Protein AF-A0A8J3EX25-F1 (afdb_mono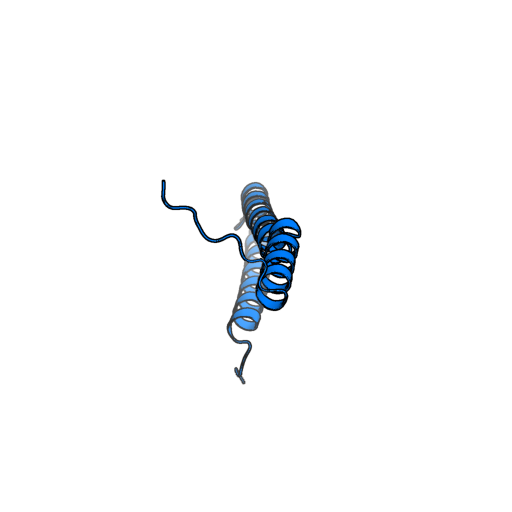mer)

Secondary structure (DSSP, 8-state):
---S-HHHHHHHHHHHHHHHHHHHHHHTT--SS-HHHHHHHHHHHHHHHHHHHHHHT-HHHHHHHHHHHHHHHTT--------

Solvent-accessible surface area (backbone atoms only — not comparable to full-atom values): 4953 Å² total; per-residue (Å²): 144,76,82,95,51,59,68,62,54,49,51,50,52,51,50,54,48,52,52,51,49,37,55,55,36,43,74,75,75,40,72,79,67,51,69,70,57,51,52,51,51,53,50,53,54,50,51,52,49,51,51,51,48,51,64,77,62,39,61,66,60,55,51,53,50,52,51,50,49,54,30,50,76,68,72,61,57,80,73,80,76,82,124

Structure (mmCIF, N/CA/C/O backbone):
data_AF-A0A8J3EX25-F1
#
_entry.id   AF-A0A8J3EX25-F1
#
loop_
_atom_site.group_PDB
_atom_site.id
_atom_site.type_symbol
_atom_site.label_atom_id
_atom_site.label_alt_id
_atom_site.label_comp_id
_atom_site.label_asym_id
_atom_site.label_entity_id
_atom_site.label_seq_id
_atom_site.pdbx_PDB_ins_code
_atom_site.Cartn_x
_atom_site.Cartn_y
_atom_site.Cartn_z
_atom_site.occupancy
_atom_site.B_iso_or_equiv
_atom_site.auth_seq_id
_atom_site.auth_comp_id
_atom_site.auth_asym_id
_atom_site.auth_atom_id
_atom_site.pdbx_PDB_model_num
ATOM 1 N N . MET A 1 1 ? -8.221 -24.834 -3.257 1.00 53.59 1 MET A N 1
ATOM 2 C CA . MET A 1 1 ? -8.936 -23.605 -3.672 1.00 53.59 1 MET A CA 1
ATOM 3 C C . MET A 1 1 ? -8.029 -22.371 -3.596 1.00 53.59 1 MET A C 1
ATOM 5 O O . MET A 1 1 ? -8.531 -21.263 -3.523 1.00 53.59 1 MET A O 1
ATOM 9 N N . PHE A 1 2 ? -6.710 -22.575 -3.639 1.00 55.28 2 PHE A N 1
ATOM 10 C CA . PHE A 1 2 ? -5.684 -21.540 -3.688 1.00 55.28 2 PHE A CA 1
ATOM 11 C C . PHE A 1 2 ? -4.679 -22.047 -4.718 1.00 55.28 2 PHE A C 1
ATOM 13 O O . PHE A 1 2 ? -3.893 -22.942 -4.419 1.00 55.28 2 PHE A O 1
ATOM 20 N N . GLU A 1 3 ? -4.860 -21.645 -5.972 1.00 47.88 3 GLU A N 1
ATOM 21 C CA . GLU A 1 3 ? -3.907 -21.922 -7.043 1.00 47.88 3 GLU A CA 1
ATOM 22 C C . GLU A 1 3 ? -3.710 -20.631 -7.849 1.00 47.88 3 GLU A C 1
ATOM 24 O O . GLU A 1 3 ? -4.632 -20.122 -8.485 1.00 47.88 3 GLU A O 1
ATOM 29 N N . ASN A 1 4 ? -2.467 -20.143 -7.811 1.00 54.28 4 ASN A N 1
ATOM 30 C CA . ASN A 1 4 ? -1.826 -19.158 -8.691 1.00 54.28 4 ASN A CA 1
ATOM 31 C C . ASN A 1 4 ? -2.143 -17.658 -8.528 1.00 54.28 4 ASN A C 1
ATOM 33 O O . ASN A 1 4 ? -1.678 -16.881 -9.357 1.00 54.28 4 ASN A O 1
ATOM 37 N N . ASN A 1 5 ? -2.799 -17.220 -7.446 1.00 59.22 5 ASN A N 1
ATOM 38 C CA . ASN A 1 5 ? -2.903 -15.789 -7.081 1.00 59.22 5 ASN A CA 1
ATOM 39 C C . ASN A 1 5 ? -2.985 -15.536 -5.561 1.00 59.22 5 ASN A C 1
ATOM 41 O O . ASN A 1 5 ? -3.523 -14.526 -5.106 1.00 59.22 5 ASN A O 1
ATOM 45 N N . ASP A 1 6 ? -2.406 -16.438 -4.765 1.00 72.88 6 ASP A N 1
ATOM 46 C CA . ASP A 1 6 ? -2.595 -16.508 -3.310 1.00 72.88 6 ASP A CA 1
ATOM 47 C C . ASP A 1 6 ? -2.359 -15.174 -2.593 1.00 72.88 6 ASP A C 1
ATOM 49 O O . ASP A 1 6 ? -3.068 -14.838 -1.652 1.00 72.88 6 ASP A O 1
ATOM 53 N N . MET A 1 7 ? -1.395 -14.373 -3.050 1.00 80.50 7 MET A N 1
ATOM 54 C CA . MET A 1 7 ? -1.054 -13.117 -2.387 1.00 80.50 7 MET A CA 1
ATOM 55 C C . MET A 1 7 ? -2.079 -12.002 -2.624 1.00 80.50 7 MET A C 1
ATOM 57 O O . MET A 1 7 ? -2.336 -11.220 -1.709 1.00 80.50 7 MET A O 1
ATOM 61 N N . GLU A 1 8 ? -2.686 -11.931 -3.813 1.00 83.69 8 GLU A N 1
ATOM 62 C CA . GLU A 1 8 ? -3.754 -10.963 -4.095 1.00 83.69 8 GLU A CA 1
ATOM 63 C C . GLU A 1 8 ? -4.999 -11.304 -3.277 1.00 83.69 8 GLU A C 1
ATOM 65 O O . GLU A 1 8 ? -5.560 -10.431 -2.613 1.00 83.69 8 GLU A O 1
ATOM 70 N N . ASP A 1 9 ? -5.374 -12.582 -3.249 1.00 87.25 9 ASP A N 1
ATOM 71 C CA . ASP A 1 9 ? -6.521 -13.054 -2.477 1.00 87.25 9 ASP A CA 1
ATOM 72 C C . ASP A 1 9 ? -6.302 -12.863 -0.971 1.00 87.25 9 ASP A C 1
ATOM 74 O O . ASP A 1 9 ? -7.187 -12.349 -0.284 1.00 87.25 9 ASP A O 1
ATOM 78 N N . ILE A 1 10 ? -5.106 -13.171 -0.452 1.00 89.44 10 ILE A N 1
ATOM 79 C CA . ILE A 1 10 ? -4.735 -12.898 0.947 1.00 89.44 10 ILE A CA 1
ATOM 80 C C . ILE A 1 10 ? -4.857 -11.404 1.262 1.00 89.44 10 ILE A C 1
ATOM 82 O O . ILE A 1 10 ? -5.459 -11.048 2.276 1.00 89.44 10 ILE A O 1
ATOM 86 N N . LEU A 1 11 ? -4.324 -10.524 0.408 1.00 89.00 11 LEU A N 1
ATOM 87 C CA . LEU A 1 11 ? -4.434 -9.074 0.598 1.00 89.00 11 LEU A CA 1
ATOM 88 C C . LEU A 1 11 ? -5.896 -8.617 0.594 1.00 89.00 11 LEU A C 1
ATOM 90 O O . LEU A 1 11 ? -6.275 -7.770 1.404 1.00 89.00 11 LEU A O 1
ATOM 94 N N . ARG A 1 12 ? -6.730 -9.200 -0.271 1.00 88.50 12 ARG A N 1
ATOM 95 C CA . ARG A 1 12 ? -8.162 -8.890 -0.370 1.00 88.50 12 ARG A CA 1
ATOM 96 C C . ARG A 1 12 ? -8.921 -9.301 0.888 1.00 88.50 12 ARG A C 1
ATOM 98 O O . ARG A 1 12 ? -9.675 -8.493 1.434 1.00 88.50 12 ARG A O 1
ATOM 105 N N . TYR A 1 13 ? -8.697 -10.522 1.373 1.00 92.19 13 TYR A N 1
ATOM 106 C CA . TYR A 1 13 ? -9.312 -11.013 2.606 1.00 92.19 13 TYR A CA 1
ATOM 107 C C . TYR A 1 13 ? -8.828 -10.234 3.829 1.00 92.19 13 TYR A C 1
ATOM 109 O O . TYR A 1 13 ? -9.643 -9.867 4.675 1.00 92.19 13 TYR A O 1
ATOM 117 N N . LEU A 1 14 ? -7.533 -9.915 3.899 1.00 89.50 14 LEU A N 1
ATOM 118 C CA . LEU A 1 14 ? -6.966 -9.107 4.976 1.00 89.50 14 LEU A CA 1
ATOM 119 C C . LEU A 1 14 ? -7.559 -7.693 4.983 1.00 89.50 14 LEU A C 1
ATOM 121 O O . LEU A 1 14 ? -7.969 -7.209 6.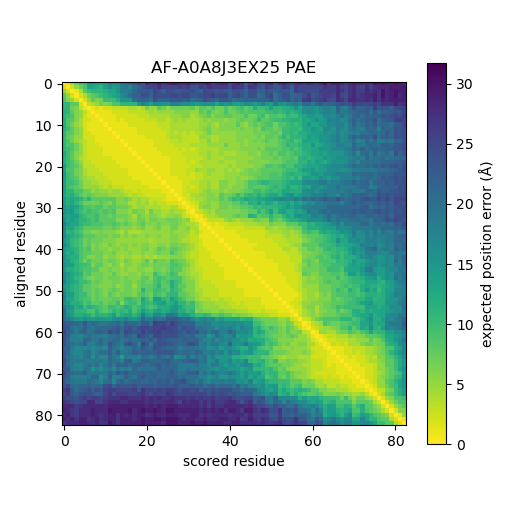036 1.00 89.50 14 LEU A O 1
ATOM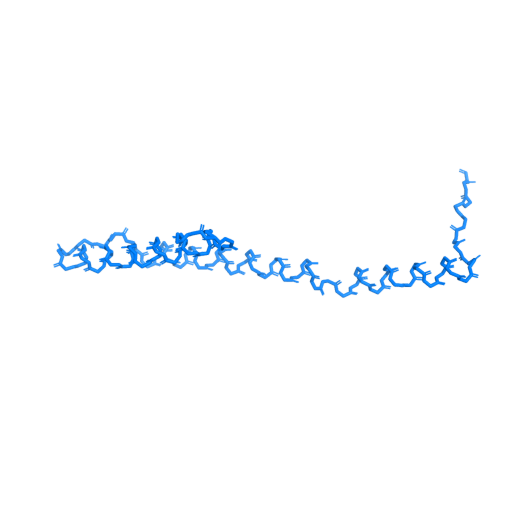 125 N N . ALA A 1 15 ? -7.661 -7.045 3.820 1.00 89.88 15 ALA A N 1
ATOM 126 C CA . ALA A 1 15 ? -8.269 -5.724 3.701 1.00 89.88 15 ALA A CA 1
ATOM 127 C C . ALA A 1 15 ? -9.741 -5.741 4.137 1.00 89.88 15 ALA A C 1
ATOM 129 O O . ALA A 1 15 ? -10.155 -4.907 4.943 1.00 89.88 15 ALA A O 1
ATOM 130 N N . GLY A 1 16 ? -10.520 -6.725 3.674 1.00 93.00 16 GLY A N 1
ATOM 131 C CA . GLY A 1 16 ? -11.915 -6.891 4.089 1.00 93.00 16 GLY A CA 1
ATOM 132 C C . GLY A 1 16 ? -12.063 -7.127 5.596 1.00 93.00 16 GLY A C 1
ATOM 133 O O . GLY A 1 16 ? -12.929 -6.526 6.238 1.00 93.00 16 GLY A O 1
ATOM 134 N N . PHE A 1 17 ? -11.185 -7.946 6.179 1.00 92.69 17 PHE A N 1
ATOM 135 C CA . PHE A 1 17 ? -11.137 -8.187 7.619 1.00 92.69 17 PHE A CA 1
ATOM 136 C C . PHE A 1 17 ? -10.829 -6.907 8.409 1.00 92.69 17 PHE A C 1
ATOM 138 O O . PHE A 1 17 ? -11.567 -6.578 9.335 1.00 92.69 17 PHE A O 1
ATOM 145 N N . LEU A 1 18 ? -9.798 -6.148 8.021 1.00 89.75 18 LEU A N 1
ATOM 146 C CA . LEU A 1 18 ? -9.409 -4.904 8.696 1.00 89.75 18 LEU A CA 1
ATOM 147 C C . LEU A 1 18 ? -10.502 -3.830 8.621 1.00 89.75 18 LEU A C 1
ATOM 149 O O . LEU A 1 18 ? -10.760 -3.153 9.615 1.00 89.75 18 LEU A O 1
ATOM 153 N N . VAL A 1 19 ? -11.187 -3.703 7.480 1.00 89.69 19 VAL A N 1
ATOM 154 C CA . VAL A 1 19 ? -12.336 -2.792 7.332 1.00 89.69 19 VAL A CA 1
ATOM 155 C C . VAL A 1 19 ? -13.485 -3.216 8.244 1.00 89.69 19 VAL A C 1
ATOM 157 O O . VAL A 1 19 ? -14.061 -2.385 8.944 1.00 89.69 19 VAL A O 1
ATOM 160 N N . SER A 1 20 ? -13.795 -4.511 8.280 1.00 92.75 20 SER A N 1
ATOM 161 C CA . SER A 1 20 ? -14.853 -5.043 9.145 1.00 92.75 20 SER A CA 1
ATOM 162 C C . SER A 1 20 ? -14.525 -4.826 10.627 1.00 92.75 20 SER A C 1
ATOM 164 O O . SER A 1 20 ? -15.397 -4.431 11.400 1.00 92.75 20 SER A O 1
ATOM 166 N N . LEU A 1 21 ? -13.260 -5.011 11.016 1.00 90.69 21 LEU A N 1
ATOM 167 C CA . LEU A 1 21 ? -12.771 -4.770 12.373 1.00 90.69 21 LEU A CA 1
A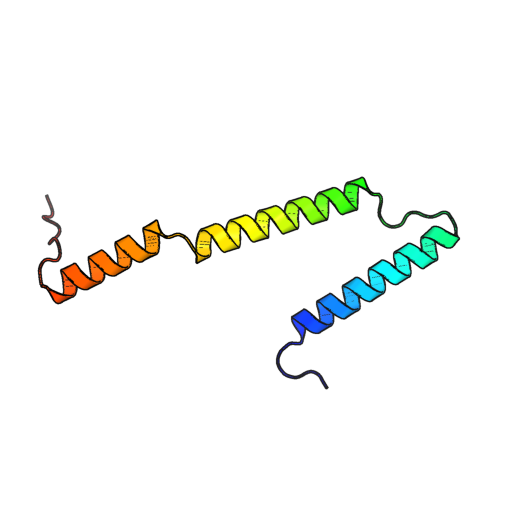TOM 168 C C . LEU A 1 21 ? -12.837 -3.284 12.757 1.00 90.69 21 LEU A C 1
ATOM 170 O O . LEU A 1 21 ? -13.302 -2.964 13.849 1.00 90.69 21 LEU A O 1
ATOM 174 N N . GLN A 1 22 ? -12.444 -2.376 11.856 1.00 88.69 22 GLN A N 1
ATOM 175 C CA . GLN A 1 22 ? -12.586 -0.928 12.052 1.00 88.69 22 GLN A CA 1
ATOM 176 C C . GLN A 1 22 ? -14.053 -0.549 12.295 1.00 88.69 22 GLN A C 1
ATOM 178 O O . GLN A 1 22 ? -14.345 0.202 13.222 1.00 88.69 22 GLN A O 1
ATOM 183 N N . LEU A 1 23 ? -14.985 -1.073 11.489 1.00 90.00 23 LEU A N 1
ATOM 184 C CA . LEU A 1 23 ? -16.419 -0.797 11.640 1.00 90.00 23 LEU A CA 1
ATOM 185 C C . LEU A 1 23 ? -16.974 -1.335 12.963 1.00 90.00 23 LEU A C 1
ATOM 187 O O . LEU A 1 23 ? -17.719 -0.630 13.647 1.00 90.00 23 LEU A O 1
ATOM 191 N N . LEU A 1 24 ? -16.578 -2.554 13.340 1.00 92.88 24 LEU A N 1
ATOM 192 C CA . LEU A 1 24 ? -16.945 -3.156 14.617 1.00 92.88 24 LEU A CA 1
ATOM 193 C C . LEU A 1 24 ? -16.474 -2.276 15.781 1.00 92.88 24 LEU A C 1
ATOM 195 O O . LEU A 1 24 ? -17.281 -1.878 16.615 1.00 92.88 24 LEU A O 1
ATOM 199 N N . LEU A 1 25 ? -15.187 -1.934 15.827 1.00 89.56 25 LEU A N 1
ATOM 200 C CA . LEU A 1 25 ? -14.605 -1.167 16.930 1.00 89.56 25 LEU A CA 1
ATOM 201 C C . LEU A 1 25 ? -15.151 0.262 16.997 1.00 89.56 25 LEU A C 1
ATOM 203 O O . LEU A 1 25 ? -15.419 0.763 18.092 1.00 89.56 25 LEU A O 1
ATOM 207 N N . LYS A 1 26 ? -15.446 0.866 15.841 1.00 89.44 26 LYS A N 1
ATOM 208 C CA . LYS A 1 26 ? -16.090 2.180 15.768 1.00 89.44 26 LYS A CA 1
ATOM 209 C C . LYS A 1 26 ? -17.476 2.186 16.412 1.00 89.44 26 LYS A C 1
ATOM 211 O O . LYS A 1 26 ? -17.842 3.180 17.033 1.00 89.44 26 LYS A O 1
ATOM 216 N N . SER A 1 27 ? -18.225 1.081 16.336 1.00 90.31 27 SER A N 1
ATOM 217 C CA . SER A 1 27 ? -19.522 0.961 17.025 1.00 90.31 27 SER A CA 1
ATOM 218 C C . SER A 1 27 ? -19.403 1.005 18.556 1.00 90.31 27 SER A C 1
ATOM 220 O O . SER A 1 27 ? -20.335 1.427 19.235 1.00 90.31 27 SER A O 1
ATOM 222 N N . PHE A 1 28 ? -18.231 0.650 19.090 1.00 92.12 28 PHE A N 1
ATOM 223 C CA . PHE A 1 28 ? -17.894 0.738 20.511 1.00 92.12 28 PHE A CA 1
ATOM 224 C C . PHE A 1 28 ? -17.209 2.062 20.893 1.00 92.12 28 PHE A C 1
ATOM 226 O O . PHE A 1 28 ? -16.773 2.215 22.032 1.00 92.12 28 PHE A O 1
ATOM 233 N N . GLY A 1 29 ? -17.100 3.020 19.964 1.00 87.56 29 GLY A N 1
ATOM 234 C CA . GLY A 1 29 ? -16.431 4.304 20.191 1.00 87.56 29 GLY A CA 1
ATOM 235 C C . GLY A 1 29 ? -14.902 4.253 20.102 1.00 87.56 29 GLY A C 1
ATOM 236 O O . GLY A 1 29 ? -14.248 5.236 20.443 1.00 87.56 29 GLY A O 1
ATOM 237 N N . PHE A 1 30 ? -14.324 3.142 19.636 1.00 85.00 30 PHE A N 1
ATOM 238 C CA . PHE A 1 30 ? -12.885 3.014 19.417 1.00 85.00 30 PHE A CA 1
ATOM 239 C C . PHE A 1 30 ? -12.544 3.233 17.941 1.00 85.00 30 PHE A C 1
ATOM 241 O O . PHE A 1 30 ? -13.047 2.531 17.065 1.00 85.00 30 PHE A O 1
ATOM 248 N N . GLU A 1 31 ? -11.643 4.169 17.651 1.00 81.50 31 GLU A N 1
ATOM 249 C CA . GLU A 1 31 ? -11.046 4.300 16.320 1.00 81.50 31 GLU A CA 1
ATOM 250 C C . GLU A 1 31 ? -9.769 3.461 16.256 1.00 81.50 31 GLU A C 1
ATOM 252 O O . GLU A 1 31 ? -8.744 3.820 16.830 1.00 81.50 31 GLU A O 1
ATOM 257 N N . PHE A 1 32 ? -9.843 2.307 15.587 1.00 79.12 32 PHE A N 1
ATOM 258 C CA . PHE A 1 32 ? -8.708 1.389 15.456 1.00 79.12 32 PHE A CA 1
ATOM 259 C C . PHE A 1 32 ? -7.643 1.935 14.492 1.00 79.12 32 PHE A C 1
ATOM 261 O O . PHE A 1 32 ? -6.452 1.858 14.782 1.00 79.12 32 PHE A O 1
ATOM 268 N N . PHE A 1 33 ? -8.074 2.574 13.404 1.00 79.81 33 PHE A N 1
ATOM 269 C CA . PHE A 1 33 ? -7.265 3.461 12.571 1.00 79.81 33 PHE A CA 1
ATOM 270 C C . PHE A 1 33 ? -7.757 4.901 12.706 1.00 79.81 33 PHE A C 1
ATOM 272 O O . PHE A 1 33 ? -8.942 5.168 12.488 1.00 79.81 33 PHE A O 1
ATOM 279 N N . ASN A 1 34 ? -6.837 5.820 13.006 1.00 84.56 34 ASN A N 1
ATOM 280 C CA . ASN A 1 34 ? -7.076 7.260 12.887 1.00 84.56 34 ASN A CA 1
ATOM 281 C C . ASN A 1 34 ? -6.946 7.681 11.408 1.00 84.56 34 ASN A C 1
ATOM 283 O O . ASN A 1 34 ? -6.145 7.106 10.666 1.00 84.56 34 ASN A O 1
ATOM 287 N N . ASN A 1 35 ? -7.687 8.704 10.985 1.00 84.25 35 ASN A N 1
ATOM 288 C CA . ASN A 1 35 ? -7.644 9.252 9.626 1.00 84.25 35 ASN A CA 1
ATOM 289 C C . ASN A 1 35 ? -6.215 9.615 9.186 1.00 84.25 35 ASN A C 1
ATOM 291 O O . ASN A 1 35 ? -5.823 9.273 8.077 1.00 84.25 35 ASN A O 1
ATOM 295 N N . GLU A 1 36 ? -5.392 10.181 10.076 1.00 87.56 36 GLU A N 1
ATOM 296 C CA . GLU A 1 36 ? -3.983 10.492 9.768 1.00 87.56 36 GLU A CA 1
ATOM 297 C C . GLU A 1 36 ? -3.152 9.248 9.408 1.00 87.56 36 GLU A C 1
ATOM 299 O O . GLU A 1 36 ? -2.273 9.302 8.547 1.00 87.56 36 GLU A O 1
ATOM 304 N N . GLN A 1 37 ? -3.429 8.106 10.047 1.00 86.75 37 GLN A N 1
ATOM 305 C CA . GLN A 1 37 ? -2.732 6.849 9.757 1.00 86.75 37 GLN A CA 1
ATOM 306 C C . GLN A 1 37 ? -3.173 6.277 8.409 1.00 86.75 37 GLN A C 1
ATOM 308 O O . GLN A 1 37 ? -2.340 5.766 7.658 1.00 86.75 37 GLN A O 1
ATOM 313 N N . ILE A 1 38 ? -4.464 6.390 8.085 1.00 86.38 38 ILE A N 1
ATOM 314 C CA . ILE A 1 38 ? -5.007 5.982 6.785 1.00 86.38 38 ILE A CA 1
ATOM 315 C C . ILE A 1 38 ? -4.370 6.829 5.678 1.00 86.38 38 ILE A C 1
ATOM 317 O O . ILE A 1 38 ? -3.840 6.274 4.713 1.00 86.38 38 ILE A O 1
ATOM 321 N N . ASP A 1 39 ? -4.336 8.150 5.855 1.00 88.19 39 ASP A N 1
ATOM 322 C CA . ASP A 1 39 ? -3.736 9.081 4.898 1.00 88.19 39 ASP A CA 1
ATOM 323 C C . ASP A 1 39 ? -2.245 8.791 4.684 1.00 88.19 39 ASP A C 1
ATOM 325 O O . ASP A 1 39 ? -1.767 8.768 3.546 1.00 88.19 39 ASP A O 1
ATOM 329 N N . ALA A 1 40 ? -1.500 8.499 5.755 1.00 90.81 40 ALA A N 1
ATOM 330 C CA . ALA A 1 40 ? -0.091 8.124 5.659 1.00 90.81 40 ALA A CA 1
ATOM 331 C C . ALA A 1 40 ? 0.114 6.846 4.824 1.00 90.81 40 ALA A C 1
ATOM 333 O O . ALA A 1 40 ? 0.972 6.822 3.936 1.00 90.81 40 ALA A O 1
ATOM 334 N N . VAL A 1 41 ? -0.690 5.802 5.058 1.00 88.00 41 VAL A N 1
ATOM 335 C CA . VAL A 1 41 ? -0.617 4.542 4.298 1.00 88.00 41 VAL A CA 1
ATOM 336 C C . VAL A 1 41 ? -0.947 4.770 2.823 1.00 88.00 41 VAL A C 1
ATOM 338 O O . VAL A 1 41 ? -0.205 4.305 1.953 1.00 88.00 41 VAL A O 1
ATOM 341 N N . VAL A 1 42 ? -2.012 5.520 2.528 1.00 88.75 42 VAL A N 1
ATOM 342 C CA . VAL A 1 42 ? -2.419 5.838 1.150 1.00 88.75 42 VAL A CA 1
ATOM 343 C C . VAL A 1 42 ? -1.333 6.633 0.427 1.00 88.75 42 VAL A C 1
ATOM 345 O O . VAL A 1 42 ? -1.012 6.318 -0.722 1.00 88.75 42 VAL A O 1
ATOM 348 N N . ASN A 1 43 ? -0.717 7.611 1.093 1.00 92.44 43 ASN A N 1
ATOM 349 C CA . ASN A 1 43 ? 0.361 8.412 0.518 1.00 92.44 43 ASN A CA 1
ATOM 350 C C . ASN A 1 43 ? 1.595 7.566 0.189 1.00 92.44 43 ASN A C 1
ATOM 352 O O . ASN A 1 43 ? 2.122 7.659 -0.922 1.00 92.44 43 ASN A O 1
ATOM 356 N N . VAL A 1 44 ? 2.036 6.705 1.111 1.00 93.81 44 VAL A N 1
ATOM 357 C CA . VAL A 1 44 ? 3.188 5.820 0.879 1.00 93.81 44 VAL A CA 1
ATOM 358 C C . VAL A 1 44 ? 2.897 4.829 -0.249 1.00 93.81 44 VAL A C 1
ATOM 360 O O . VAL A 1 44 ? 3.718 4.678 -1.155 1.00 93.81 44 VAL A O 1
ATOM 363 N N . ALA A 1 45 ? 1.721 4.195 -0.247 1.00 91.44 45 ALA A N 1
ATOM 364 C CA . ALA A 1 45 ? 1.326 3.261 -1.301 1.00 91.44 45 ALA A CA 1
ATOM 365 C C . ALA A 1 45 ? 1.265 3.948 -2.675 1.00 91.44 45 ALA A C 1
ATOM 367 O O . ALA A 1 45 ? 1.802 3.427 -3.655 1.00 91.44 45 ALA A O 1
ATOM 368 N N . SER A 1 46 ? 0.684 5.148 -2.736 1.00 91.94 46 SER A N 1
ATOM 369 C CA . SER A 1 46 ? 0.597 5.950 -3.961 1.00 91.94 46 SER A CA 1
ATOM 370 C C . SER A 1 46 ? 1.978 6.363 -4.464 1.00 91.94 46 SER A C 1
ATOM 372 O O . SER A 1 46 ? 2.270 6.236 -5.653 1.00 91.94 46 SER A O 1
ATOM 374 N N . PHE A 1 47 ? 2.864 6.799 -3.568 1.00 94.00 47 PHE A N 1
ATOM 375 C CA . PHE A 1 47 ? 4.240 7.146 -3.911 1.00 94.00 47 PHE A CA 1
ATOM 376 C C . PHE A 1 47 ? 5.000 5.951 -4.502 1.00 94.00 47 PHE A C 1
ATOM 378 O O . PHE A 1 47 ? 5.601 6.070 -5.572 1.00 94.00 47 PHE A O 1
ATOM 385 N N . LEU A 1 48 ? 4.924 4.779 -3.862 1.00 92.38 48 LEU A N 1
ATOM 386 C CA . LEU A 1 48 ? 5.555 3.554 -4.363 1.00 92.38 48 LEU A CA 1
ATOM 387 C C . LEU A 1 48 ? 4.975 3.118 -5.712 1.00 92.38 48 LEU A C 1
ATOM 389 O O . LEU A 1 48 ? 5.726 2.708 -6.599 1.00 92.38 48 LEU A O 1
ATOM 393 N N . PHE A 1 49 ? 3.661 3.247 -5.894 1.00 90.69 49 PHE A N 1
ATOM 394 C CA . PHE A 1 49 ? 3.003 2.964 -7.166 1.00 90.69 49 PHE A CA 1
ATOM 395 C C . PHE A 1 49 ? 3.522 3.874 -8.287 1.00 90.69 49 PHE A C 1
ATOM 397 O O . PHE A 1 49 ? 3.883 3.384 -9.361 1.00 90.69 49 PHE A O 1
ATOM 404 N N . ILE A 1 50 ? 3.631 5.181 -8.026 1.00 91.06 50 ILE A N 1
ATOM 405 C CA . ILE A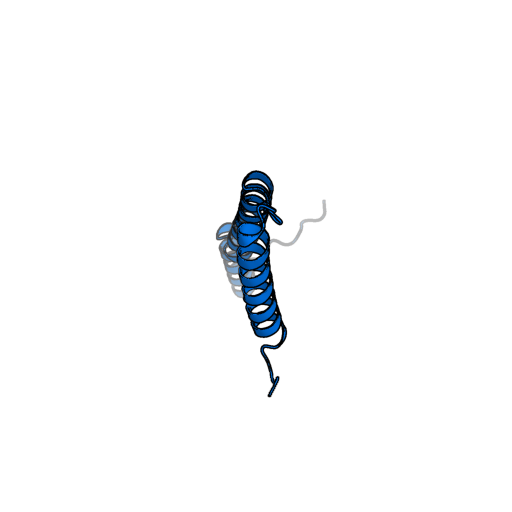 1 50 ? 4.182 6.158 -8.975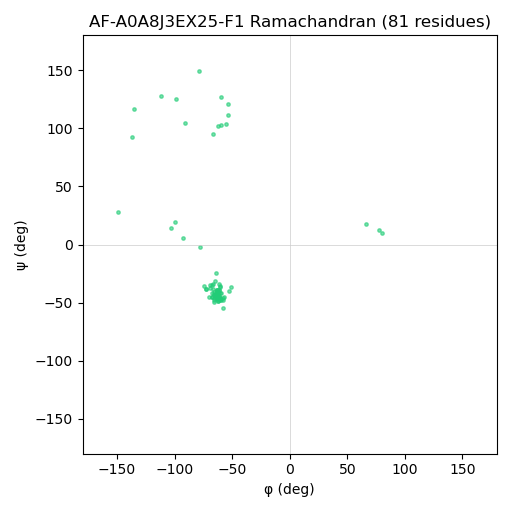 1.00 91.06 50 ILE A CA 1
ATOM 406 C C . ILE A 1 50 ? 5.640 5.826 -9.307 1.00 91.06 50 ILE A C 1
ATOM 408 O O . ILE A 1 50 ? 6.005 5.821 -10.484 1.00 91.06 50 ILE A O 1
ATOM 412 N N . LEU A 1 51 ? 6.469 5.501 -8.309 1.00 89.81 51 LEU A N 1
ATOM 413 C CA . LEU A 1 51 ? 7.859 5.095 -8.534 1.00 89.81 51 LEU A CA 1
ATOM 414 C C . LEU A 1 51 ? 7.956 3.834 -9.396 1.00 89.81 51 LEU A C 1
ATOM 416 O O . LEU A 1 51 ? 8.742 3.800 -10.345 1.00 89.81 51 LEU A O 1
ATOM 420 N N . TYR A 1 52 ? 7.150 2.814 -9.100 1.00 87.31 52 TYR A N 1
ATOM 421 C CA . TYR A 1 52 ? 7.112 1.577 -9.875 1.00 87.31 52 TYR A CA 1
ATOM 422 C C . TYR A 1 52 ? 6.719 1.842 -11.330 1.00 87.31 52 TYR A C 1
ATOM 424 O O . TYR A 1 52 ? 7.399 1.379 -12.252 1.00 87.31 52 TYR A O 1
ATOM 432 N N . PHE A 1 53 ? 5.658 2.622 -11.551 1.00 87.38 53 PHE A N 1
ATOM 433 C CA . PHE A 1 53 ? 5.219 2.982 -12.896 1.00 87.38 53 PHE A CA 1
ATOM 434 C C . PHE A 1 53 ? 6.274 3.804 -13.633 1.00 87.38 53 PHE A C 1
ATOM 436 O O . PHE A 1 53 ? 6.607 3.483 -14.775 1.00 87.38 53 PHE A O 1
ATOM 443 N N . GLY A 1 54 ? 6.849 4.809 -12.975 1.00 86.38 54 GLY A N 1
ATOM 444 C CA . GLY A 1 54 ? 7.930 5.621 -13.522 1.00 86.38 54 GLY A CA 1
ATOM 445 C C . GLY A 1 54 ? 9.137 4.775 -13.923 1.00 86.38 54 GLY A C 1
ATOM 446 O O . GLY A 1 54 ? 9.641 4.928 -15.033 1.00 86.38 54 GLY A O 1
ATOM 447 N N . ALA A 1 55 ? 9.560 3.832 -13.078 1.00 83.19 55 ALA A N 1
ATOM 448 C CA . ALA A 1 55 ? 10.670 2.925 -13.362 1.00 83.19 55 ALA A CA 1
ATOM 449 C C . ALA A 1 55 ? 10.359 1.963 -14.524 1.00 83.19 55 ALA A C 1
ATOM 451 O O . ALA A 1 55 ? 11.142 1.854 -15.469 1.00 83.19 55 ALA A O 1
ATOM 452 N N . LYS A 1 56 ? 9.200 1.294 -14.500 1.00 80.81 56 LYS A N 1
ATOM 453 C CA . LYS A 1 56 ? 8.803 0.294 -15.509 1.00 80.81 56 LYS A CA 1
ATOM 454 C C . LYS A 1 56 ? 8.502 0.907 -16.879 1.00 80.81 56 LYS A C 1
ATOM 456 O O . LYS A 1 56 ? 8.763 0.297 -17.924 1.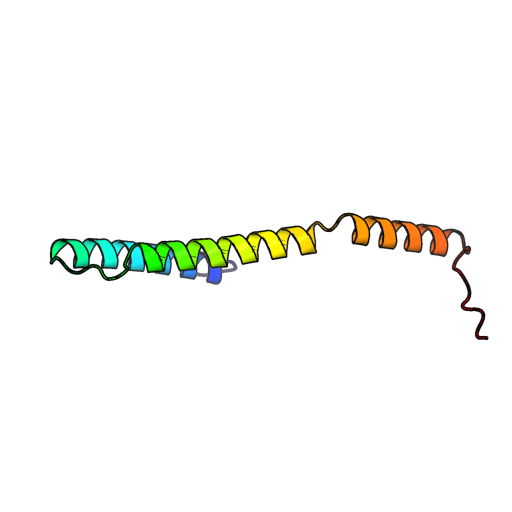00 80.81 56 LYS A O 1
ATOM 461 N N . HIS A 1 57 ? 7.941 2.111 -16.887 1.00 78.31 57 HIS A N 1
ATOM 462 C CA . HIS A 1 57 ? 7.546 2.828 -18.096 1.00 78.31 57 HIS A CA 1
ATOM 463 C C . HIS A 1 57 ? 8.529 3.937 -18.477 1.00 78.31 57 HIS A C 1
ATOM 465 O O . HIS A 1 57 ? 8.214 4.738 -19.356 1.00 78.31 57 HIS A O 1
ATOM 471 N N . ASN A 1 58 ? 9.736 3.953 -17.895 1.00 76.81 58 ASN A N 1
ATOM 472 C CA . ASN A 1 58 ? 10.758 4.937 -18.231 1.00 76.81 58 ASN A CA 1
ATOM 473 C C . ASN A 1 58 ? 11.125 4.863 -19.725 1.00 76.81 58 ASN A C 1
ATOM 475 O O . ASN A 1 58 ? 11.842 3.974 -20.197 1.00 76.81 58 ASN A O 1
ATOM 479 N N . TYR A 1 59 ? 10.600 5.827 -20.476 1.00 58.81 59 TYR A N 1
ATOM 480 C CA . TYR A 1 59 ? 10.690 5.925 -21.928 1.00 58.81 59 TYR A CA 1
ATOM 481 C C . TYR A 1 59 ? 12.126 6.138 -22.424 1.00 58.81 59 TYR A C 1
ATOM 483 O O . TYR A 1 59 ? 12.503 5.646 -23.491 1.00 58.81 59 TYR A O 1
ATOM 491 N N . LEU A 1 60 ? 12.950 6.823 -21.625 1.00 63.41 60 LEU A N 1
ATOM 492 C CA . LEU A 1 60 ? 14.341 7.135 -21.958 1.00 63.41 60 LEU A CA 1
ATOM 493 C C . LEU A 1 60 ? 15.219 5.875 -21.956 1.00 63.41 60 LEU A C 1
ATOM 495 O O . LEU A 1 60 ? 16.056 5.706 -22.843 1.00 63.41 60 LEU A O 1
ATOM 499 N N . GLY A 1 61 ? 14.974 4.949 -21.022 1.00 68.44 61 GLY A N 1
ATOM 500 C CA . GLY A 1 61 ? 15.673 3.662 -20.967 1.00 68.44 61 GLY A CA 1
ATOM 501 C C . GLY A 1 61 ? 15.353 2.776 -22.171 1.00 68.44 61 GLY A C 1
ATOM 502 O O . GLY A 1 61 ? 16.264 2.252 -22.812 1.00 68.44 61 GLY A O 1
ATOM 503 N N . LYS A 1 62 ? 14.069 2.670 -22.538 1.00 72.44 62 LYS A N 1
ATOM 504 C CA . LYS A 1 62 ? 13.624 1.827 -23.661 1.00 72.44 62 LYS A CA 1
ATOM 505 C C . LYS A 1 62 ? 14.133 2.329 -25.010 1.00 72.44 62 LYS A C 1
ATOM 507 O O . LYS A 1 62 ? 14.606 1.531 -25.813 1.00 72.44 62 LYS A O 1
ATOM 512 N N . LYS A 1 63 ? 14.104 3.645 -25.250 1.00 73.06 63 LYS A N 1
ATOM 513 C CA . LYS A 1 63 ? 14.661 4.230 -26.481 1.00 73.06 63 LYS A CA 1
ATOM 514 C C . LYS A 1 63 ? 16.178 4.098 -26.561 1.00 73.06 63 LYS A C 1
ATOM 516 O O . LYS A 1 63 ? 16.685 3.753 -27.621 1.00 73.06 63 LYS A O 1
ATOM 521 N N . GLY A 1 64 ? 16.895 4.320 -25.458 1.00 75.75 64 GLY A N 1
ATOM 522 C CA . GLY A 1 64 ? 18.346 4.129 -25.417 1.00 75.75 64 GLY A CA 1
ATOM 523 C C . GLY A 1 64 ? 18.755 2.672 -25.657 1.00 75.75 64 GLY A C 1
ATOM 524 O O . GLY A 1 64 ? 19.720 2.416 -26.373 1.00 75.75 64 GLY A O 1
ATOM 525 N N . GLN A 1 65 ? 18.002 1.712 -25.111 1.00 79.81 65 GLN A N 1
ATOM 526 C CA . GLN A 1 65 ? 18.215 0.284 -25.365 1.00 79.81 65 GLN A CA 1
ATOM 527 C C . GLN A 1 65 ? 17.891 -0.101 -26.812 1.00 79.81 65 GLN A C 1
ATOM 529 O O . GLN A 1 65 ? 18.708 -0.756 -27.451 1.00 79.81 65 GLN A O 1
ATOM 534 N N . ALA A 1 66 ? 16.764 0.362 -27.358 1.00 81.44 66 ALA A N 1
ATOM 535 C CA . ALA A 1 66 ? 16.400 0.118 -28.755 1.00 81.44 66 ALA A CA 1
ATOM 536 C C . ALA A 1 66 ? 17.422 0.727 -29.729 1.00 81.44 66 ALA A C 1
ATOM 538 O O . ALA A 1 66 ? 17.816 0.092 -30.700 1.00 81.44 66 ALA A O 1
ATOM 539 N N . GLN A 1 67 ? 17.914 1.934 -29.442 1.00 78.50 67 GLN A N 1
ATOM 540 C CA . GLN A 1 67 ? 18.944 2.578 -30.252 1.00 78.50 67 GLN A CA 1
ATOM 541 C C . GLN A 1 67 ? 20.282 1.832 -30.176 1.00 78.50 67 GLN A C 1
ATOM 543 O O . GLN A 1 67 ? 20.954 1.700 -31.195 1.00 78.50 67 GLN A O 1
ATOM 548 N N . LYS A 1 68 ? 20.664 1.310 -29.002 1.00 79.69 68 LYS A N 1
ATOM 549 C CA . LYS A 1 68 ? 21.845 0.443 -28.866 1.00 79.69 68 LYS A CA 1
ATOM 550 C C . LYS A 1 68 ? 21.702 -0.860 -29.653 1.00 79.69 68 LYS A C 1
ATOM 552 O O . LYS A 1 68 ? 22.659 -1.237 -30.317 1.00 79.69 68 LYS A O 1
ATOM 557 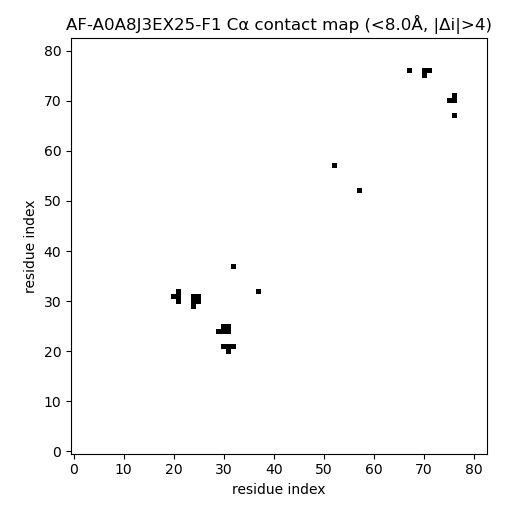N N . ALA A 1 69 ? 20.532 -1.499 -29.612 1.00 82.69 69 ALA A N 1
ATOM 558 C CA . ALA A 1 69 ? 20.263 -2.716 -30.378 1.00 82.69 69 ALA A CA 1
ATOM 559 C C . ALA A 1 69 ? 20.385 -2.463 -31.891 1.00 82.69 69 ALA A C 1
ATOM 561 O O . ALA A 1 69 ? 21.120 -3.172 -32.569 1.00 82.69 69 ALA A O 1
ATOM 562 N N . LEU A 1 70 ? 19.783 -1.378 -32.394 1.00 83.00 70 LEU A N 1
ATOM 563 C CA . LEU A 1 70 ? 19.904 -0.975 -33.801 1.00 83.00 70 LEU A CA 1
ATOM 564 C C . LEU A 1 70 ? 21.354 -0.652 -34.205 1.00 83.00 70 LEU A C 1
ATOM 566 O O . LEU A 1 70 ? 21.786 -0.993 -35.303 1.00 83.00 70 LEU A O 1
ATOM 570 N N . LEU A 1 71 ? 22.128 -0.005 -33.326 1.00 81.50 71 LEU A N 1
ATOM 571 C CA . LEU A 1 71 ? 23.549 0.277 -33.566 1.00 81.50 71 LEU A CA 1
ATOM 572 C C . LEU A 1 71 ? 24.404 -1.001 -33.592 1.00 81.50 71 LEU A C 1
ATOM 574 O O . LEU A 1 71 ? 25.357 -1.063 -34.367 1.00 81.50 71 LEU A O 1
ATOM 578 N N . GLN A 1 72 ? 24.073 -2.006 -32.775 1.00 82.44 72 GLN A N 1
ATOM 579 C CA . GLN A 1 72 ? 24.7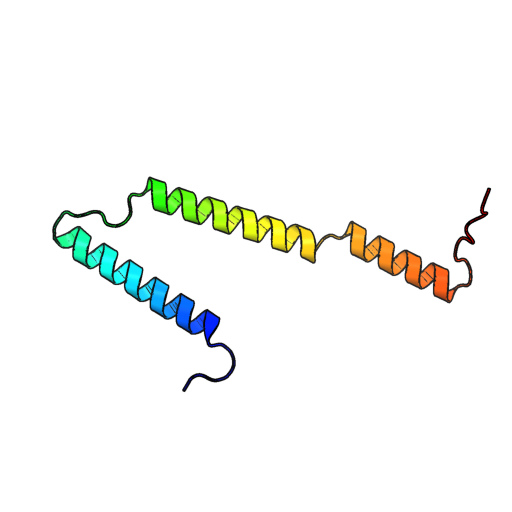31 -3.317 -32.789 1.00 82.44 72 GLN A CA 1
ATOM 580 C C . GLN A 1 72 ? 24.384 -4.119 -34.048 1.00 82.44 72 GLN A C 1
ATOM 582 O O . GLN A 1 72 ? 25.294 -4.637 -34.690 1.00 82.44 72 GLN A O 1
ATOM 587 N N . GLU A 1 73 ? 23.111 -4.162 -34.452 1.00 82.12 73 GLU A N 1
ATOM 588 C CA . GLU A 1 73 ? 22.677 -4.823 -35.695 1.00 82.12 73 GLU A CA 1
ATOM 589 C C . GLU A 1 73 ? 23.328 -4.205 -36.939 1.00 82.12 73 GLU A C 1
ATOM 591 O O . GLU A 1 73 ? 23.713 -4.915 -37.864 1.00 82.12 73 GLU A O 1
ATOM 596 N N . ALA A 1 74 ? 23.516 -2.883 -36.940 1.00 83.62 74 ALA A N 1
ATOM 597 C CA . ALA A 1 74 ? 24.196 -2.169 -38.017 1.00 83.62 74 ALA A CA 1
ATOM 598 C C . ALA A 1 74 ? 25.736 -2.282 -37.971 1.00 83.62 74 ALA A C 1
ATOM 600 O O . ALA A 1 74 ? 26.407 -1.718 -38.834 1.00 83.62 74 ALA A O 1
ATOM 601 N N . GLY A 1 75 ? 26.319 -2.950 -36.965 1.00 79.31 75 GLY A N 1
ATOM 602 C CA . GLY A 1 75 ? 27.775 -3.047 -36.788 1.00 79.31 75 GLY A CA 1
ATOM 603 C C . GLY A 1 75 ? 28.463 -1.713 -36.458 1.00 79.31 75 GLY A C 1
ATOM 604 O O . GLY A 1 75 ? 29.676 -1.584 -36.604 1.00 79.31 75 GLY A O 1
ATOM 605 N N . LEU A 1 76 ? 27.699 -0.710 -36.013 1.00 76.38 76 LEU A N 1
ATOM 606 C CA . LEU A 1 76 ? 28.151 0.654 -35.705 1.00 76.38 76 LEU A CA 1
ATOM 607 C C . LEU A 1 76 ? 28.367 0.874 -34.202 1.00 76.38 76 LEU A C 1
ATOM 609 O O . LEU A 1 76 ? 28.369 2.012 -33.717 1.00 76.38 76 LEU A O 1
ATOM 613 N N . GLU A 1 77 ? 28.522 -0.205 -33.436 1.00 73.62 77 GLU A N 1
ATOM 614 C CA . GLU A 1 77 ? 28.768 -0.103 -32.006 1.00 73.62 77 GLU A CA 1
ATOM 615 C C . GLU A 1 77 ? 30.062 0.687 -31.760 1.00 73.62 77 GLU A C 1
ATOM 617 O O . GLU A 1 77 ? 31.123 0.394 -32.317 1.00 73.62 77 GLU A O 1
ATOM 622 N N . LYS A 1 78 ? 29.987 1.738 -30.931 1.00 67.00 78 LYS A N 1
ATOM 623 C CA . LYS A 1 78 ? 31.172 2.520 -30.568 1.00 67.00 78 LYS A CA 1
ATOM 624 C C . LYS A 1 78 ? 32.155 1.612 -29.828 1.00 67.00 78 LYS A C 1
ATOM 626 O O . LYS A 1 78 ? 32.011 1.399 -28.626 1.00 67.00 78 LYS A O 1
ATOM 631 N N . SER A 1 79 ? 33.198 1.159 -30.521 1.00 62.12 79 SER A N 1
ATOM 632 C CA . SER A 1 79 ? 34.388 0.594 -29.886 1.00 62.12 79 SER A CA 1
ATOM 633 C C . SER A 1 79 ? 34.897 1.613 -28.864 1.00 62.12 79 SER A C 1
ATOM 635 O O . SER A 1 79 ? 35.209 2.757 -29.222 1.00 62.12 79 SER A O 1
ATOM 637 N N . LYS A 1 80 ? 34.975 1.213 -27.590 1.00 59.16 80 LYS A N 1
ATOM 638 C CA . LYS A 1 80 ? 35.712 1.964 -26.571 1.00 59.16 80 LYS A CA 1
ATOM 639 C C . LYS A 1 80 ? 37.136 2.129 -27.100 1.00 59.16 80 LYS A C 1
ATOM 641 O O . LYS A 1 80 ? 37.923 1.191 -27.063 1.00 59.16 80 LYS A O 1
ATOM 646 N N . LYS A 1 81 ? 37.480 3.323 -27.589 1.00 57.88 81 LYS A N 1
ATOM 647 C CA . LYS A 1 81 ? 38.885 3.717 -27.661 1.00 57.88 81 LYS A CA 1
ATOM 648 C C . LYS A 1 81 ? 39.350 3.840 -26.218 1.00 57.88 81 LYS A C 1
ATOM 650 O O . LYS A 1 81 ? 39.091 4.851 -25.569 1.00 57.88 81 LYS A O 1
ATOM 655 N N . THR A 1 82 ? 39.939 2.762 -25.713 1.00 49.47 82 THR A N 1
ATOM 656 C CA . THR A 1 82 ? 40.773 2.773 -24.517 1.00 49.47 82 THR A CA 1
ATOM 657 C C . THR A 1 82 ? 41.840 3.833 -24.766 1.00 49.47 82 THR A C 1
ATOM 659 O O . THR A 1 82 ? 42.618 3.712 -25.712 1.00 49.47 82 THR A O 1
ATOM 662 N N . LYS A 1 83 ? 41.761 4.931 -24.019 1.00 44.41 83 LYS A N 1
ATOM 663 C CA . LYS A 1 83 ? 42.830 5.921 -23.943 1.00 44.41 83 LYS A CA 1
ATOM 664 C C . LYS A 1 83 ? 43.765 5.511 -22.822 1.00 44.41 83 LYS A C 1
ATOM 666 O O . LYS A 1 83 ? 43.227 5.022 -21.802 1.00 44.41 83 LYS A O 1
#

Organism: NCBI:txid1516104

InterPro domains:
  IPR006479 Holin [PF04688] (5-73)

Foldseek 3Di:
DDPDPNVVVVVVVVVVVVVVVQVVVVVVVDRPDDPVNVVVVVVVVVVVVVVVCCVVVVVVVVVVVVVQVVCVVVVNHDDPPPD

Sequence (83 aa):
MFENNDMEDILRYLAGFLVSLQLLLKSFGFEFFNNEQIDAVVNVASFLFILYFGAKHNYLGKKGQAQKALLQEAGLEKSKKTK

Mean predicted aligned error: 12.09 Å

Radius of gyration: 24.21 Å; Cα contacts (8 Å, |Δi|>4): 15; chains: 1; bounding box: 62×34×58 Å

pLDDT: mean 80.92, std 12.22, range [44.41, 94.0]